Protein AF-A0A538GQA4-F1 (afdb_monomer)

Radius of gyration: 15.2 Å; Cα contacts (8 Å, |Δi|>4): 134; chains: 1; bounding box: 48×42×25 Å

Foldseek 3Di:
DPQVVVQVVQLVVCVVVVPPFFGWGFAPAPDPPGRDTFTHDSVVVVVQVVDVQKGKHAPPGHHVQWDWPDDDNGITIIGHPDDDDDPPPDPDDD

Sequence (94 aa):
MDIRAGNDRIADRAERLQFVSRVPMLCECSARDCRTIVLIDLDDYHEIRRDPDNFLTAPGHDVEGAELQTERPDYAIRRASGGRGKTNGSRRSA

pLDDT: mean 88.75, std 17.67, range [38.62, 98.56]

Secondary structure (DSSP, 8-state):
--HHHHHHHHHHHHHHTT--SPEEEE---S-TT---EEEE-HHHHHHHHTSTTEEEE-TT---TTEEEEEE-SS-EEEEES-S-----------

Structure (mmCIF, N/CA/C/O backbone):
data_AF-A0A538GQA4-F1
#
_entry.id   AF-A0A538GQA4-F1
#
loop_
_atom_site.group_PDB
_atom_site.id
_atom_site.type_symbol
_atom_site.label_atom_id
_atom_site.label_alt_id
_atom_site.label_comp_id
_atom_site.label_asym_id
_atom_site.label_entity_id
_atom_site.label_seq_id
_atom_site.pdbx_PDB_ins_code
_atom_site.Cartn_x
_atom_site.Cartn_y
_atom_site.Cartn_z
_atom_site.occupancy
_atom_site.B_iso_or_equiv
_atom_site.auth_seq_id
_atom_site.auth_comp_id
_atom_site.auth_asym_id
_atom_site.auth_atom_id
_atom_site.pdbx_PDB_model_num
ATOM 1 N N . MET A 1 1 ? -6.432 -8.091 -14.740 1.00 61.09 1 MET A N 1
ATOM 2 C CA . MET A 1 1 ? -7.305 -7.395 -13.775 1.00 61.09 1 MET A CA 1
ATOM 3 C C . MET A 1 1 ? -6.539 -6.181 -13.306 1.00 61.09 1 MET A C 1
ATOM 5 O O . MET A 1 1 ? -5.379 -6.341 -12.960 1.00 61.09 1 MET A O 1
ATOM 9 N N . ASP A 1 2 ? -7.137 -4.998 -13.370 1.00 90.69 2 ASP A N 1
ATOM 10 C CA . ASP A 1 2 ? -6.536 -3.8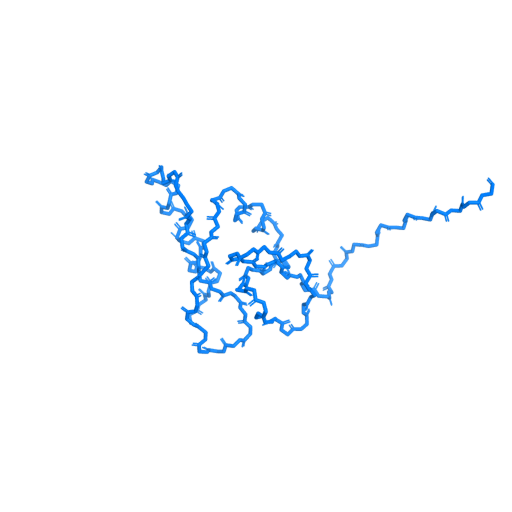07 -12.773 1.00 90.69 2 ASP A CA 1
ATOM 11 C C . ASP A 1 2 ? -6.699 -3.903 -11.248 1.00 90.69 2 ASP A C 1
ATOM 13 O O . ASP A 1 2 ? -7.828 -3.917 -10.745 1.00 90.69 2 ASP A O 1
ATOM 17 N N . ILE A 1 3 ? -5.577 -4.073 -10.543 1.00 95.69 3 ILE A N 1
ATOM 18 C CA . ILE A 1 3 ? -5.540 -4.262 -9.089 1.00 95.69 3 ILE A CA 1
ATOM 19 C C . ILE A 1 3 ? -6.019 -3.001 -8.372 1.00 95.69 3 ILE A C 1
ATOM 21 O O . ILE A 1 3 ? -6.839 -3.105 -7.460 1.00 95.69 3 ILE A O 1
ATOM 25 N N . ARG A 1 4 ? -5.599 -1.819 -8.838 1.00 95.25 4 ARG A N 1
ATOM 26 C CA . ARG A 1 4 ? -5.976 -0.535 -8.234 1.00 95.25 4 ARG A CA 1
ATOM 27 C C . ARG A 1 4 ? -7.470 -0.305 -8.351 1.00 95.25 4 ARG A C 1
ATOM 29 O O . ARG A 1 4 ? -8.128 -0.041 -7.354 1.00 95.25 4 ARG A O 1
ATOM 36 N N . ALA A 1 5 ? -8.032 -0.536 -9.536 1.00 96.31 5 ALA A N 1
ATOM 37 C CA . ALA A 1 5 ? -9.480 -0.473 -9.718 1.00 96.31 5 ALA A CA 1
ATOM 38 C C . ALA A 1 5 ? -10.227 -1.517 -8.862 1.00 96.31 5 ALA A C 1
ATOM 40 O O . ALA A 1 5 ? -11.395 -1.333 -8.528 1.00 96.31 5 ALA A O 1
ATOM 41 N N . GLY A 1 6 ? -9.588 -2.647 -8.539 1.00 97.62 6 GLY A N 1
ATOM 42 C CA . GLY A 1 6 ? -10.101 -3.630 -7.583 1.00 97.62 6 GLY A CA 1
ATOM 43 C C . GLY A 1 6 ? -10.165 -3.083 -6.161 1.00 97.62 6 GLY A C 1
ATOM 44 O O . GLY A 1 6 ? -11.222 -3.169 -5.541 1.00 97.62 6 GLY A O 1
ATOM 45 N N . ASN A 1 7 ? -9.071 -2.491 -5.690 1.00 98.00 7 ASN A N 1
ATOM 46 C CA . ASN A 1 7 ? -8.983 -1.881 -4.366 1.00 98.00 7 ASN A CA 1
ATOM 47 C C . ASN A 1 7 ? -9.939 -0.689 -4.220 1.00 98.00 7 ASN A C 1
ATOM 49 O O . ASN A 1 7 ? -10.674 -0.642 -3.239 1.00 98.00 7 ASN A O 1
ATOM 53 N N . ASP A 1 8 ? -10.040 0.179 -5.234 1.00 97.56 8 ASP A N 1
ATOM 54 C CA . ASP A 1 8 ? -10.987 1.305 -5.250 1.00 97.56 8 ASP A CA 1
ATOM 55 C C . ASP A 1 8 ? -12.439 0.792 -5.053 1.00 97.56 8 ASP A C 1
ATOM 57 O O . ASP A 1 8 ? -13.189 1.304 -4.225 1.00 97.56 8 ASP A O 1
ATOM 61 N N . ARG A 1 9 ? -12.827 -0.318 -5.709 1.00 97.69 9 ARG A N 1
ATOM 62 C CA . ARG A 1 9 ? -14.154 -0.946 -5.509 1.00 97.69 9 ARG A CA 1
ATOM 63 C C . ARG A 1 9 ? -14.346 -1.555 -4.118 1.00 97.69 9 ARG A C 1
ATOM 65 O O . ARG A 1 9 ? -15.475 -1.600 -3.625 1.00 97.69 9 ARG A O 1
ATOM 72 N N . ILE A 1 10 ? -13.286 -2.094 -3.518 1.00 97.31 10 ILE A N 1
ATOM 73 C CA . ILE A 1 10 ? -13.337 -2.636 -2.157 1.00 97.31 10 ILE A CA 1
ATOM 74 C C . ILE A 1 10 ? -13.526 -1.491 -1.158 1.00 97.31 10 ILE A C 1
ATOM 76 O O . ILE A 1 10 ? -14.404 -1.593 -0.301 1.00 97.31 10 ILE A O 1
ATOM 80 N N . ALA A 1 11 ? -12.762 -0.406 -1.303 1.00 97.25 11 ALA A N 1
ATOM 81 C CA . ALA A 1 11 ? -12.860 0.793 -0.477 1.00 97.25 11 ALA A CA 1
ATOM 82 C C . ALA A 1 11 ? -14.269 1.399 -0.535 1.00 97.25 11 ALA A C 1
ATOM 84 O O . ALA A 1 11 ? -14.915 1.532 0.505 1.00 97.25 11 ALA A O 1
ATOM 85 N N . ASP A 1 12 ? -14.808 1.604 -1.743 1.00 97.75 12 ASP A N 1
ATOM 86 C CA . ASP A 1 12 ? -16.182 2.081 -1.953 1.00 97.75 12 ASP A CA 1
ATOM 87 C C . ASP A 1 12 ? -17.213 1.212 -1.216 1.00 97.75 12 ASP A C 1
ATOM 89 O O . ASP A 1 12 ? -18.209 1.693 -0.663 1.00 97.75 12 ASP A O 1
ATOM 93 N N . ARG A 1 13 ? -17.018 -0.113 -1.230 1.00 97.44 13 ARG A N 1
ATOM 94 C CA . ARG A 1 13 ? -17.943 -1.040 -0.577 1.00 97.44 13 ARG A CA 1
ATOM 95 C C . ARG A 1 13 ? -17.792 -1.017 0.940 1.00 97.44 13 ARG A C 1
ATOM 97 O O . ARG A 1 13 ? -18.816 -1.083 1.622 1.00 97.44 13 ARG A O 1
ATOM 104 N N . ALA A 1 14 ? -16.564 -0.934 1.445 1.00 97.06 14 ALA A N 1
ATOM 105 C CA . ALA A 1 14 ? -16.265 -0.822 2.866 1.00 97.06 14 ALA A CA 1
ATOM 106 C C . ALA A 1 14 ? -16.871 0.461 3.454 1.00 97.06 14 ALA A C 1
ATOM 108 O O . ALA A 1 14 ? -17.553 0.391 4.476 1.00 97.06 14 ALA A O 1
ATOM 109 N N . GLU A 1 15 ? -16.735 1.591 2.757 1.00 96.38 15 GLU A N 1
ATOM 110 C CA . GLU A 1 15 ? -17.326 2.872 3.154 1.00 96.38 15 GLU A CA 1
ATOM 111 C C . GLU A 1 15 ? -18.857 2.787 3.223 1.00 96.38 15 GLU A C 1
ATOM 113 O O . GLU A 1 15 ? -19.464 3.079 4.255 1.00 96.38 15 GLU A O 1
ATOM 118 N N . ARG A 1 16 ? -19.503 2.284 2.161 1.00 96.50 16 ARG A N 1
ATOM 119 C CA . ARG A 1 16 ? -20.971 2.124 2.110 1.00 96.50 16 ARG A CA 1
ATOM 120 C C . ARG A 1 16 ? -21.527 1.189 3.178 1.00 96.50 16 ARG A C 1
ATOM 122 O O . ARG A 1 16 ? -22.698 1.295 3.528 1.00 96.50 16 ARG A O 1
ATOM 129 N N . LEU A 1 17 ? -20.728 0.225 3.625 1.00 95.06 17 LEU A N 1
ATOM 130 C CA . LEU A 1 17 ? -21.096 -0.714 4.682 1.00 95.06 17 LEU A CA 1
ATOM 131 C C . LEU A 1 17 ? -20.725 -0.216 6.080 1.00 95.06 17 LEU A C 1
ATOM 133 O O . LEU A 1 17 ? -20.995 -0.933 7.040 1.00 95.06 17 LEU A O 1
ATOM 137 N N . GLN A 1 18 ? -20.117 0.970 6.194 1.00 92.25 18 GLN A N 1
ATOM 138 C CA . GLN A 1 18 ? -19.568 1.500 7.442 1.00 92.25 18 GLN A CA 1
ATOM 139 C C . GLN A 1 18 ? -18.657 0.472 8.126 1.00 92.25 18 GLN A C 1
ATOM 141 O O . GLN A 1 18 ? -18.779 0.187 9.316 1.00 92.25 18 GLN A O 1
ATOM 146 N N . PHE A 1 19 ? -17.781 -0.155 7.342 1.00 89.00 19 PHE A N 1
ATOM 147 C CA . PHE A 1 19 ? -16.899 -1.202 7.831 1.00 89.00 19 PHE A CA 1
ATOM 148 C C . PHE A 1 19 ? -15.848 -0.599 8.775 1.00 89.00 19 PHE A C 1
ATOM 150 O O . PHE A 1 19 ? -14.998 0.173 8.350 1.00 89.00 19 PHE A O 1
ATOM 157 N N . VAL A 1 20 ? -15.915 -0.944 10.064 1.00 79.31 20 VAL A N 1
ATOM 158 C CA . VAL A 1 20 ? -15.091 -0.341 11.137 1.00 79.31 20 VAL A CA 1
ATOM 159 C C . VAL A 1 20 ? -13.794 -1.104 11.449 1.00 79.31 20 VAL A C 1
ATOM 161 O O . VAL A 1 20 ? -13.146 -0.836 12.455 1.00 79.31 20 VAL A O 1
ATOM 164 N N . SER A 1 21 ? -13.434 -2.101 10.639 1.00 87.38 21 SER A N 1
ATOM 165 C CA . SER A 1 21 ? -12.233 -2.926 10.833 1.00 87.38 21 SER A CA 1
ATOM 166 C C . SER A 1 21 ? -11.273 -2.793 9.650 1.00 87.38 21 SER A C 1
ATOM 168 O O . SER A 1 21 ? -11.596 -2.149 8.653 1.00 87.38 21 SER A O 1
ATOM 170 N N . ARG A 1 22 ? -10.110 -3.448 9.740 1.00 94.56 22 ARG A N 1
ATOM 171 C CA . ARG A 1 22 ? -9.122 -3.470 8.658 1.00 94.56 22 ARG A CA 1
ATOM 172 C C . ARG A 1 22 ? -9.726 -4.088 7.401 1.00 94.56 22 ARG A C 1
ATOM 174 O O . ARG A 1 22 ? -10.265 -5.196 7.437 1.00 94.56 22 ARG A O 1
ATOM 181 N N . VAL A 1 23 ? -9.615 -3.372 6.294 1.00 96.81 23 VAL A N 1
ATOM 182 C CA . VAL A 1 23 ? -10.176 -3.740 4.999 1.00 96.81 23 VAL A CA 1
ATOM 183 C C . VAL A 1 23 ? -9.164 -4.603 4.235 1.00 96.81 23 VAL A C 1
ATOM 185 O O . VAL A 1 23 ? -7.988 -4.238 4.158 1.00 96.81 23 VAL A O 1
ATOM 188 N N . PRO A 1 24 ? -9.583 -5.750 3.669 1.00 97.25 24 PRO A N 1
ATOM 189 C CA . PRO A 1 24 ? -8.710 -6.576 2.846 1.00 97.25 24 PRO A CA 1
ATOM 190 C C . PRO A 1 24 ? -8.487 -5.932 1.477 1.00 97.25 24 PRO A C 1
ATOM 192 O O . PRO A 1 24 ? -9.422 -5.830 0.690 1.00 97.25 24 PRO A O 1
ATOM 195 N N . MET A 1 25 ? -7.248 -5.561 1.171 1.00 98.12 25 MET A N 1
ATOM 196 C CA . MET A 1 25 ? -6.852 -5.012 -0.128 1.00 98.12 25 MET A CA 1
ATOM 197 C C . MET A 1 25 ? -5.946 -5.982 -0.884 1.00 98.12 25 MET A C 1
ATOM 199 O O . MET A 1 25 ? -5.198 -6.763 -0.295 1.00 98.12 25 MET A O 1
ATOM 203 N N . LEU A 1 26 ? -6.006 -5.933 -2.208 1.00 98.12 26 LEU A N 1
ATOM 204 C CA . LEU A 1 26 ? -5.123 -6.669 -3.104 1.00 98.12 26 LEU A CA 1
ATOM 205 C C . LEU A 1 26 ? -3.733 -6.014 -3.126 1.00 98.12 26 LEU A C 1
ATOM 207 O O . LEU A 1 26 ? -3.622 -4.795 -3.245 1.00 98.12 26 LEU A O 1
ATOM 211 N N . CYS A 1 27 ? -2.677 -6.826 -3.070 1.00 98.31 27 CYS A N 1
ATOM 212 C CA . CYS A 1 27 ? -1.296 -6.364 -3.222 1.00 98.31 27 CYS A CA 1
ATOM 213 C C .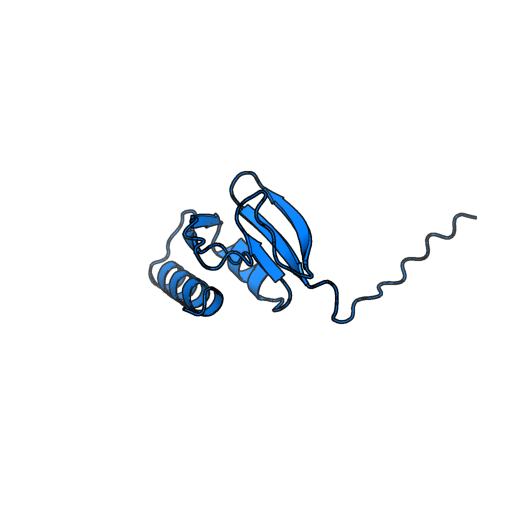 CYS A 1 27 ? -1.018 -5.852 -4.650 1.00 98.31 27 CYS A C 1
ATOM 215 O O . CYS A 1 27 ? -1.263 -6.557 -5.627 1.00 98.31 27 CYS A O 1
ATOM 217 N N . GLU A 1 28 ? -0.447 -4.651 -4.762 1.00 97.81 28 GLU A N 1
ATOM 218 C CA . GLU A 1 28 ? -0.145 -3.949 -6.021 1.00 97.81 28 GLU A CA 1
ATOM 219 C C . GLU A 1 28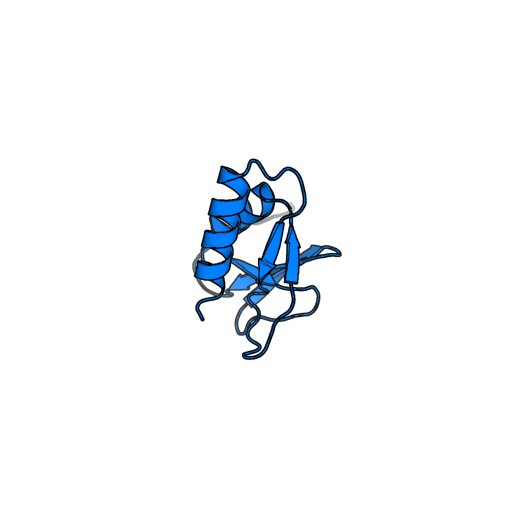 ? 1.294 -4.180 -6.520 1.00 97.81 28 GLU A C 1
ATOM 221 O O . GLU A 1 28 ? 1.822 -3.384 -7.292 1.00 97.81 28 GLU A O 1
ATOM 226 N N . CYS A 1 29 ? 1.957 -5.253 -6.075 1.00 97.81 29 CYS A N 1
ATOM 227 C CA . CYS A 1 29 ? 3.327 -5.551 -6.492 1.00 97.81 29 CYS A CA 1
ATOM 228 C C . CYS A 1 29 ? 3.421 -5.944 -7.978 1.00 97.81 29 CYS A C 1
ATOM 230 O O . CYS A 1 29 ? 2.437 -6.336 -8.606 1.00 97.81 29 CYS A O 1
ATOM 232 N N . SER A 1 30 ? 4.628 -5.910 -8.547 1.00 96.38 30 SER A N 1
ATOM 233 C CA . SER A 1 30 ? 4.848 -6.234 -9.969 1.00 96.38 30 SER A CA 1
ATOM 234 C C . SER A 1 30 ? 4.704 -7.726 -10.312 1.00 96.38 30 SER A C 1
ATOM 236 O O . SER A 1 30 ? 4.778 -8.101 -11.486 1.00 96.38 30 SER A O 1
ATOM 238 N N . ALA A 1 31 ? 4.497 -8.600 -9.322 1.00 96.31 31 ALA A N 1
ATOM 239 C CA . ALA A 1 31 ? 4.331 -10.032 -9.555 1.00 96.31 31 ALA A CA 1
ATOM 240 C C . ALA A 1 31 ? 2.953 -10.337 -10.172 1.00 96.31 31 ALA A C 1
ATOM 242 O O . ALA A 1 31 ? 1.907 -10.119 -9.562 1.00 96.31 31 ALA A O 1
ATOM 243 N N . ARG A 1 32 ? 2.959 -10.884 -11.395 1.00 91.44 32 ARG A N 1
ATOM 244 C CA . ARG A 1 32 ? 1.756 -11.098 -12.227 1.00 91.44 32 ARG A CA 1
ATOM 245 C C . ARG A 1 32 ? 0.725 -12.054 -11.627 1.00 91.44 32 ARG A C 1
ATOM 247 O O . ARG A 1 32 ? -0.445 -11.999 -11.997 1.00 91.44 32 ARG A O 1
ATOM 254 N N . ASP A 1 33 ? 1.159 -12.958 -10.763 1.00 94.06 33 ASP A N 1
ATOM 255 C CA . ASP A 1 33 ? 0.356 -13.998 -10.126 1.00 94.06 33 ASP A CA 1
ATOM 256 C C . ASP A 1 33 ? 0.143 -13.754 -8.625 1.00 94.06 33 ASP A C 1
ATOM 258 O O . ASP A 1 33 ? -0.416 -14.621 -7.940 1.00 94.06 33 ASP A O 1
ATOM 262 N N . CYS A 1 34 ? 0.533 -12.572 -8.131 1.00 96.94 34 CYS A N 1
ATOM 263 C CA . CYS A 1 34 ? 0.321 -12.176 -6.749 1.00 96.94 34 CYS A CA 1
ATOM 264 C C . CYS A 1 34 ? -1.170 -12.199 -6.408 1.00 96.94 34 CYS A C 1
ATOM 266 O O . CYS A 1 34 ? -2.006 -11.595 -7.081 1.00 96.94 34 CYS A O 1
ATOM 268 N N . ARG A 1 35 ? -1.496 -12.916 -5.333 1.00 95.62 35 ARG A N 1
ATOM 269 C CA . A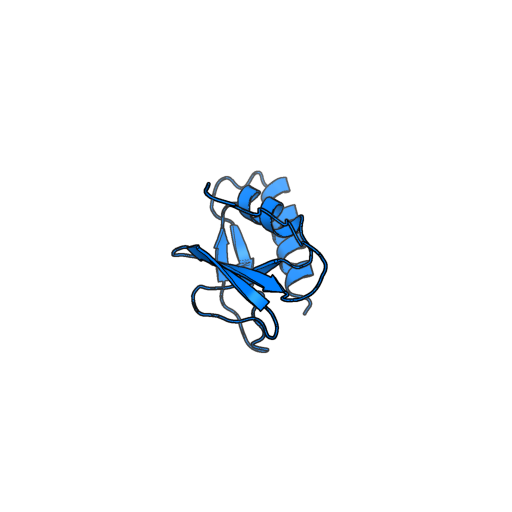RG A 1 35 ? -2.848 -13.016 -4.764 1.00 95.62 35 ARG A CA 1
ATOM 270 C C . ARG A 1 35 ? -2.868 -12.644 -3.284 1.00 95.62 35 ARG A C 1
ATOM 272 O O . ARG A 1 35 ? -3.838 -12.935 -2.590 1.00 95.62 35 ARG A O 1
ATOM 279 N N . THR A 1 36 ? -1.784 -12.046 -2.795 1.00 98.25 36 THR A N 1
ATOM 280 C CA . THR A 1 36 ? -1.655 -11.671 -1.392 1.00 98.25 36 THR A CA 1
ATOM 281 C C . THR A 1 36 ? -2.657 -10.576 -1.056 1.00 98.25 36 THR A C 1
ATOM 283 O O . THR A 1 36 ? -2.765 -9.577 -1.771 1.00 98.25 36 THR A O 1
ATOM 286 N N . ILE A 1 37 ? -3.365 -10.781 0.050 1.00 98.12 37 ILE A N 1
ATOM 287 C CA . ILE A 1 37 ? -4.245 -9.793 0.660 1.00 98.12 37 ILE A CA 1
ATOM 288 C C . ILE A 1 37 ? -3.481 -9.108 1.786 1.00 98.12 37 ILE A C 1
ATOM 290 O O . ILE A 1 37 ? -2.866 -9.785 2.609 1.00 98.12 37 ILE A O 1
ATOM 294 N N . VAL A 1 38 ? -3.541 -7.783 1.823 1.00 98.00 38 VAL A N 1
ATOM 295 C CA . VAL A 1 38 ? -3.034 -6.972 2.931 1.00 98.00 38 VAL A CA 1
ATOM 296 C C . VAL A 1 38 ? -4.199 -6.392 3.719 1.00 98.00 38 VAL A C 1
ATOM 298 O O . VAL A 1 38 ? -5.277 -6.162 3.169 1.00 98.00 38 VAL A O 1
ATOM 301 N N . LEU A 1 39 ? -3.991 -6.174 5.013 1.00 97.38 39 LEU A N 1
ATOM 302 C CA . LEU A 1 39 ? -4.989 -5.581 5.898 1.00 97.38 39 LEU A CA 1
ATOM 303 C C . LEU A 1 39 ? -4.568 -4.156 6.242 1.00 97.38 39 LEU A C 1
ATOM 305 O O . LEU A 1 39 ? -3.483 -3.944 6.782 1.00 97.38 39 LEU A O 1
ATOM 309 N N . ILE A 1 40 ? -5.439 -3.197 5.949 1.00 97.12 40 ILE A N 1
ATOM 310 C CA . ILE A 1 40 ? -5.187 -1.770 6.156 1.00 97.12 40 ILE A CA 1
ATOM 311 C C . ILE A 1 40 ? -6.460 -1.074 6.632 1.00 97.12 40 ILE A C 1
ATOM 313 O O . ILE A 1 40 ? -7.566 -1.514 6.312 1.00 97.12 40 ILE A O 1
ATOM 317 N N . ASP A 1 41 ? -6.319 -0.004 7.404 1.00 96.00 41 ASP A N 1
ATOM 318 C CA . ASP A 1 41 ? -7.456 0.849 7.734 1.00 96.00 41 ASP A CA 1
ATOM 319 C C . ASP A 1 41 ? -7.943 1.590 6.480 1.00 96.00 41 ASP A C 1
ATOM 321 O O . ASP A 1 41 ? -7.164 1.929 5.587 1.00 96.00 41 ASP A O 1
ATOM 325 N N . LEU A 1 42 ? -9.254 1.827 6.389 1.00 96.44 42 LEU A N 1
ATOM 326 C CA . LEU A 1 42 ? -9.841 2.460 5.205 1.00 96.44 42 LEU A CA 1
ATOM 327 C C . LEU A 1 42 ? -9.293 3.882 4.986 1.00 96.44 42 LEU A C 1
ATOM 329 O O . LEU A 1 42 ? -9.004 4.261 3.851 1.00 96.44 42 LEU A O 1
ATOM 333 N N . ASP A 1 43 ? -9.085 4.631 6.069 1.00 95.25 43 ASP A N 1
ATOM 334 C CA . ASP A 1 43 ? -8.529 5.987 6.018 1.00 95.25 43 ASP A CA 1
ATOM 335 C C . ASP A 1 43 ? -7.079 5.990 5.516 1.00 95.25 43 ASP A C 1
ATOM 337 O O . ASP A 1 43 ? -6.737 6.773 4.631 1.00 95.25 43 ASP A O 1
ATOM 341 N N . ASP A 1 44 ? -6.246 5.061 5.996 1.00 95.62 44 ASP A N 1
ATOM 342 C CA . ASP A 1 44 ? -4.868 4.890 5.520 1.00 95.62 44 ASP A CA 1
ATOM 343 C C . ASP A 1 44 ? -4.837 4.579 4.016 1.00 95.62 44 ASP A C 1
ATOM 345 O O . ASP A 1 44 ? -4.029 5.143 3.273 1.00 95.62 44 ASP A O 1
ATOM 349 N N . TYR A 1 45 ? -5.737 3.709 3.541 1.00 97.19 45 TYR A N 1
ATOM 350 C CA . TYR A 1 45 ? -5.855 3.421 2.114 1.00 97.19 45 TYR A CA 1
ATOM 351 C C . TYR A 1 45 ? -6.194 4.681 1.306 1.00 97.19 45 TYR A C 1
ATOM 353 O O . TYR A 1 45 ? -5.550 4.950 0.289 1.00 97.19 45 TYR A O 1
ATOM 361 N N . HIS A 1 46 ? -7.157 5.484 1.764 1.00 96.62 46 HIS A N 1
ATOM 362 C CA . HIS A 1 46 ? -7.510 6.742 1.108 1.00 96.62 46 HIS A CA 1
ATOM 363 C C . HIS A 1 46 ? -6.339 7.730 1.077 1.00 96.62 46 HIS A C 1
ATOM 365 O O . HIS A 1 46 ? -6.103 8.352 0.040 1.00 96.62 46 HIS A O 1
ATOM 371 N N . GLU A 1 47 ? -5.578 7.854 2.166 1.00 96.06 47 GLU A N 1
ATOM 372 C CA . GLU A 1 47 ? -4.386 8.707 2.224 1.00 96.06 47 GLU A CA 1
ATOM 373 C C . GLU A 1 47 ? -3.316 8.265 1.219 1.00 96.06 47 GLU A C 1
ATOM 375 O O . GLU A 1 47 ? -2.802 9.090 0.461 1.00 96.06 47 GLU A O 1
ATOM 380 N N . ILE A 1 48 ? -3.029 6.962 1.138 1.00 95.56 48 ILE A N 1
ATOM 381 C CA . ILE A 1 48 ? -2.105 6.403 0.140 1.00 95.56 4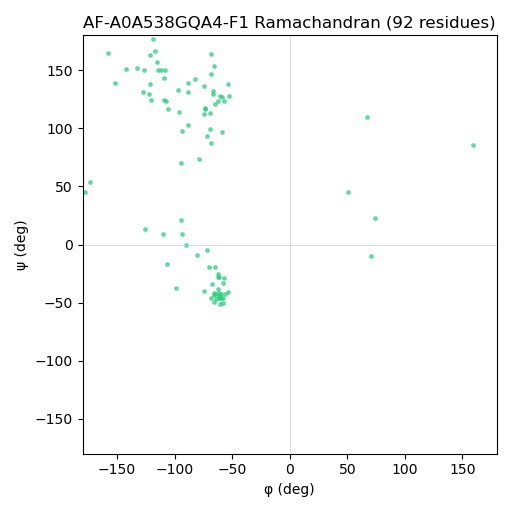8 ILE A CA 1
ATOM 382 C C . ILE A 1 48 ? -2.592 6.736 -1.271 1.00 95.56 48 ILE A C 1
ATOM 384 O O . ILE A 1 48 ? -1.807 7.185 -2.109 1.00 95.56 48 ILE A O 1
ATOM 388 N N . ARG A 1 49 ? -3.892 6.538 -1.522 1.00 95.56 49 ARG A N 1
ATOM 389 C CA . ARG A 1 49 ? -4.516 6.633 -2.844 1.00 95.56 49 ARG A CA 1
ATOM 390 C C . ARG A 1 49 ? -4.591 8.056 -3.404 1.00 95.56 49 ARG A C 1
ATOM 392 O O . ARG A 1 49 ? -4.717 8.197 -4.627 1.00 95.56 49 ARG A O 1
ATOM 399 N N . ARG A 1 50 ? -4.480 9.086 -2.550 1.00 96.06 50 ARG A N 1
ATOM 400 C CA . ARG A 1 50 ? -4.394 10.505 -2.956 1.00 96.06 50 ARG A CA 1
ATOM 401 C C . ARG A 1 50 ? -3.232 10.777 -3.900 1.00 96.06 50 ARG A C 1
ATOM 403 O O . ARG A 1 50 ? -3.335 11.679 -4.728 1.00 96.06 50 ARG A O 1
ATOM 410 N N . ASP A 1 51 ? -2.158 10.001 -3.792 1.00 95.06 51 ASP A N 1
ATOM 411 C CA . ASP A 1 51 ? -1.036 10.077 -4.713 1.00 95.06 51 ASP A CA 1
ATOM 412 C C . ASP A 1 51 ? -1.048 8.873 -5.673 1.00 95.06 51 ASP A C 1
ATOM 414 O O . ASP A 1 51 ? -0.925 7.724 -5.235 1.00 95.06 51 ASP A O 1
ATOM 418 N N . PRO A 1 52 ? -1.211 9.093 -6.990 1.00 92.94 52 PRO A N 1
ATOM 419 C CA . PRO A 1 52 ? -1.215 8.004 -7.959 1.00 92.94 52 PRO A CA 1
ATOM 420 C C . PRO A 1 52 ? 0.132 7.274 -8.064 1.00 92.94 52 PRO A C 1
ATOM 422 O O . PRO A 1 52 ? 0.129 6.135 -8.525 1.00 92.94 52 PRO A O 1
ATOM 425 N N . ASP A 1 53 ? 1.239 7.876 -7.616 1.00 95.31 53 ASP A N 1
ATOM 426 C CA . ASP A 1 53 ? 2.570 7.258 -7.639 1.00 95.31 53 ASP A CA 1
ATOM 427 C C . ASP A 1 53 ? 2.796 6.283 -6.473 1.00 95.31 53 ASP A C 1
ATOM 429 O O . ASP A 1 53 ? 3.821 5.597 -6.443 1.00 95.31 53 ASP A O 1
ATOM 433 N N . ASN A 1 54 ? 1.880 6.233 -5.500 1.00 97.12 54 ASN A N 1
ATOM 434 C CA . ASN A 1 54 ? 1.964 5.312 -4.374 1.00 97.12 54 ASN A CA 1
ATOM 435 C C . ASN A 1 54 ? 1.305 3.965 -4.696 1.00 97.12 54 ASN A C 1
ATOM 437 O O . ASN A 1 54 ? 0.197 3.913 -5.232 1.00 97.12 54 ASN A O 1
ATOM 441 N N . PHE A 1 55 ? 1.943 2.885 -4.259 1.00 97.69 55 PHE A N 1
ATOM 442 C CA . PHE A 1 55 ? 1.497 1.502 -4.379 1.00 97.69 55 PHE A CA 1
ATOM 443 C C . PHE A 1 55 ? 1.381 0.869 -2.996 1.00 97.69 55 PHE A C 1
ATOM 445 O O . PHE A 1 55 ? 2.265 1.037 -2.152 1.00 97.69 55 PHE A O 1
ATOM 452 N N . LEU A 1 56 ? 0.315 0.098 -2.791 1.00 98.31 56 LEU A N 1
ATOM 453 C CA . LEU A 1 56 ? 0.105 -0.703 -1.589 1.00 98.31 56 LEU A CA 1
ATOM 454 C C . LEU A 1 56 ? 0.583 -2.139 -1.835 1.00 98.31 56 LEU A C 1
ATOM 456 O O . LEU A 1 56 ? -0.007 -2.861 -2.637 1.00 98.31 56 LEU A O 1
ATOM 460 N N . THR A 1 57 ? 1.624 -2.587 -1.139 1.00 98.56 57 THR A N 1
ATOM 461 C CA . THR A 1 57 ? 2.161 -3.949 -1.291 1.00 98.56 57 THR A CA 1
ATOM 462 C C . THR A 1 57 ? 2.127 -4.724 0.017 1.00 98.56 57 THR A C 1
ATOM 464 O O . THR A 1 57 ? 2.028 -4.154 1.099 1.00 98.56 57 THR A O 1
ATOM 467 N N . ALA A 1 58 ? 2.248 -6.047 -0.064 1.00 98.56 58 ALA A N 1
ATOM 468 C CA . ALA A 1 58 ? 2.614 -6.842 1.102 1.00 98.56 58 ALA A CA 1
ATOM 469 C C . ALA A 1 58 ? 4.055 -6.502 1.543 1.00 98.56 58 ALA A C 1
ATOM 471 O O . ALA A 1 58 ? 4.862 -6.088 0.696 1.00 98.56 58 ALA A O 1
ATOM 472 N N . PRO A 1 59 ? 4.402 -6.672 2.831 1.00 98.00 59 PRO A N 1
ATOM 473 C CA . PRO A 1 59 ? 5.777 -6.506 3.297 1.00 98.00 59 PRO A CA 1
ATOM 474 C C . PRO A 1 59 ? 6.744 -7.378 2.486 1.00 98.00 59 PRO A C 1
ATOM 476 O O . PRO A 1 59 ? 6.420 -8.511 2.124 1.00 98.00 59 PRO A O 1
ATOM 479 N N . GLY A 1 60 ? 7.909 -6.833 2.134 1.00 97.06 60 GLY A N 1
ATOM 480 C CA . GLY A 1 60 ? 8.896 -7.512 1.282 1.00 97.06 60 GLY A CA 1
ATOM 481 C C . GLY A 1 60 ? 8.537 -7.685 -0.207 1.00 97.06 60 GLY A C 1
ATOM 482 O O . GLY A 1 60 ? 9.418 -8.033 -0.990 1.00 97.06 60 GLY A O 1
ATOM 483 N N . HIS A 1 61 ? 7.302 -7.417 -0.649 1.0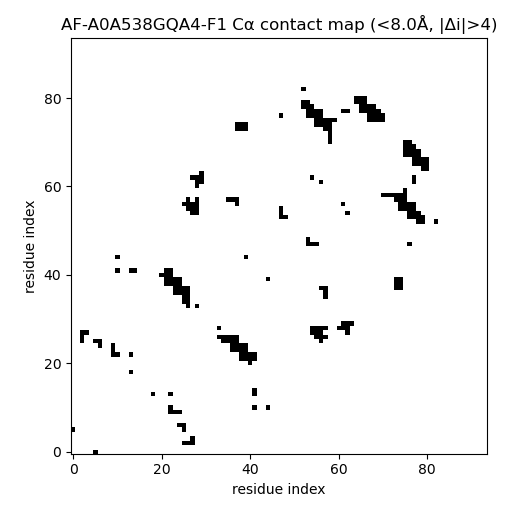0 98.06 61 HIS A N 1
ATOM 484 C CA . HIS A 1 61 ? 6.943 -7.455 -2.077 1.00 98.06 61 HIS A CA 1
ATOM 485 C C . HIS A 1 61 ? 7.326 -6.151 -2.768 1.00 98.06 61 HIS A C 1
ATOM 487 O O . HIS A 1 61 ? 7.126 -5.105 -2.162 1.00 98.06 61 HIS A O 1
ATOM 493 N N . ASP A 1 62 ? 7.794 -6.200 -4.022 1.00 97.06 62 ASP A N 1
ATOM 494 C CA . ASP A 1 62 ? 8.349 -5.042 -4.742 1.00 97.06 62 ASP A CA 1
ATOM 495 C C . ASP A 1 62 ? 7.551 -4.596 -5.981 1.00 97.06 62 ASP A C 1
ATOM 497 O O . ASP A 1 62 ? 6.807 -5.376 -6.583 1.00 97.06 62 ASP A O 1
ATOM 501 N N . VAL A 1 63 ? 7.724 -3.328 -6.358 1.00 97.19 63 VAL A N 1
ATOM 502 C CA . VAL A 1 63 ? 7.205 -2.726 -7.589 1.00 97.19 63 VAL A CA 1
ATOM 503 C C . VAL A 1 63 ? 8.387 -2.205 -8.402 1.00 97.19 63 VAL A C 1
ATOM 505 O O . VAL A 1 63 ? 9.185 -1.408 -7.916 1.00 97.19 63 VAL A O 1
ATOM 508 N N . GLU A 1 64 ? 8.500 -2.653 -9.649 1.00 95.06 64 GLU A N 1
ATOM 509 C CA . GLU A 1 64 ? 9.558 -2.230 -10.566 1.00 95.06 64 GLU A CA 1
ATOM 510 C C . GLU A 1 64 ? 9.556 -0.702 -10.735 1.00 95.06 64 GLU A C 1
ATOM 512 O O . GLU A 1 64 ? 8.543 -0.105 -11.102 1.00 95.06 64 GLU A O 1
ATOM 517 N N . GLY A 1 65 ? 10.697 -0.064 -10.455 1.00 94.94 65 GLY A N 1
ATOM 518 C CA . GLY A 1 65 ? 10.827 1.393 -10.525 1.00 94.94 65 GLY A CA 1
ATOM 519 C C . GLY A 1 65 ? 10.147 2.145 -9.378 1.00 94.94 65 GLY A C 1
ATOM 520 O O . GLY A 1 65 ? 9.817 3.318 -9.547 1.00 94.94 65 GLY A O 1
ATOM 521 N N . ALA A 1 66 ? 9.916 1.502 -8.230 1.00 96.56 66 ALA A N 1
ATOM 522 C CA . ALA A 1 66 ? 9.411 2.147 -7.026 1.00 96.56 66 ALA A CA 1
ATOM 523 C C . ALA A 1 66 ? 10.298 1.869 -5.805 1.00 96.56 66 ALA A C 1
ATOM 525 O O . ALA A 1 66 ? 10.918 0.818 -5.676 1.00 96.56 66 ALA A O 1
ATOM 526 N N . GLU A 1 67 ? 10.321 2.814 -4.872 1.00 97.00 67 GLU A N 1
ATOM 527 C CA . GLU A 1 67 ? 11.092 2.736 -3.634 1.00 97.00 67 GLU A CA 1
ATOM 528 C C . GLU A 1 67 ? 10.173 2.540 -2.428 1.00 97.00 67 GLU A C 1
ATOM 530 O O . GLU A 1 67 ? 9.093 3.135 -2.351 1.00 97.00 67 GLU A O 1
ATOM 535 N N . LEU A 1 68 ? 10.621 1.744 -1.455 1.00 97.31 68 LEU A N 1
ATOM 536 C CA . LEU A 1 68 ? 9.933 1.566 -0.178 1.00 97.31 68 LEU A CA 1
ATOM 537 C C . LEU A 1 68 ? 9.920 2.883 0.611 1.00 97.31 68 LEU A C 1
ATOM 539 O O . LEU A 1 68 ? 10.972 3.410 0.960 1.00 97.31 68 LEU A O 1
ATOM 543 N N . GLN A 1 69 ? 8.727 3.384 0.926 1.00 97.00 69 GLN A N 1
ATOM 544 C CA . GLN A 1 69 ? 8.538 4.590 1.742 1.00 97.00 69 GLN A CA 1
ATOM 545 C C . GLN A 1 69 ? 8.217 4.253 3.195 1.00 97.00 69 GLN A C 1
ATOM 547 O O . GLN A 1 69 ? 8.616 4.953 4.122 1.00 97.00 69 GLN A O 1
ATOM 552 N N . THR A 1 70 ? 7.439 3.197 3.413 1.00 96.25 70 THR A N 1
ATOM 553 C CA . THR A 1 70 ? 7.014 2.763 4.743 1.00 96.25 70 THR A CA 1
ATOM 554 C C . THR A 1 70 ? 6.767 1.270 4.716 1.00 96.25 70 THR A C 1
ATOM 556 O O . THR A 1 70 ? 6.155 0.759 3.782 1.00 96.25 70 THR A O 1
ATOM 559 N N . GLU A 1 71 ? 7.196 0.584 5.767 1.00 96.62 71 GLU A N 1
ATOM 560 C CA . GLU A 1 71 ? 6.867 -0.814 6.008 1.00 96.62 71 GLU A CA 1
ATOM 561 C C . GLU A 1 71 ? 6.169 -0.937 7.364 1.00 96.62 71 GLU A C 1
ATOM 563 O O . GLU A 1 71 ? 6.621 -0.396 8.378 1.00 96.62 71 GLU A O 1
ATOM 568 N N . ARG A 1 72 ? 5.023 -1.611 7.365 1.00 95.56 72 ARG A N 1
ATOM 569 C CA . ARG A 1 72 ? 4.238 -1.990 8.540 1.00 95.56 72 ARG A CA 1
ATOM 570 C C . ARG A 1 72 ? 4.182 -3.522 8.609 1.00 95.56 72 ARG A C 1
ATOM 572 O O . ARG A 1 72 ? 4.481 -4.182 7.616 1.00 95.56 72 ARG A O 1
ATOM 579 N N . PRO A 1 73 ? 3.760 -4.112 9.742 1.00 95.31 73 PRO A N 1
ATOM 580 C CA . PRO A 1 73 ? 3.641 -5.567 9.851 1.00 95.31 73 PRO A CA 1
ATOM 581 C C . PRO A 1 73 ? 2.712 -6.208 8.807 1.00 95.31 73 PRO A C 1
ATOM 583 O O . PRO A 1 73 ? 2.970 -7.329 8.384 1.00 95.31 73 PRO A O 1
ATOM 586 N N . ASP A 1 74 ? 1.652 -5.510 8.385 1.00 95.94 74 ASP A N 1
ATOM 587 C CA . ASP A 1 74 ? 0.623 -6.069 7.495 1.00 95.94 74 ASP A CA 1
ATOM 588 C C . ASP A 1 74 ? 0.679 -5.539 6.050 1.00 95.94 74 ASP A C 1
ATOM 590 O O . ASP A 1 74 ? 0.078 -6.138 5.157 1.00 95.94 74 ASP A O 1
ATOM 594 N N . TYR A 1 75 ? 1.376 -4.425 5.799 1.00 98.06 75 TYR A N 1
ATOM 595 C CA . TYR A 1 75 ? 1.462 -3.795 4.479 1.00 98.06 75 TYR A CA 1
ATOM 596 C C . TYR A 1 75 ? 2.700 -2.900 4.341 1.00 98.06 75 TYR A C 1
ATOM 598 O O . TYR A 1 75 ? 3.320 -2.500 5.323 1.00 98.06 75 TYR A O 1
ATOM 606 N N . ALA A 1 76 ? 3.036 -2.538 3.110 1.00 98.38 76 ALA A N 1
ATOM 607 C CA . ALA A 1 76 ? 4.066 -1.570 2.780 1.00 98.38 76 ALA A CA 1
ATOM 608 C C . ALA A 1 76 ? 3.554 -0.567 1.740 1.00 98.38 76 ALA A C 1
ATOM 610 O O . ALA A 1 76 ? 2.677 -0.873 0.931 1.00 98.38 76 ALA A O 1
ATOM 611 N N . ILE A 1 77 ? 4.116 0.639 1.776 1.00 98.25 77 ILE A N 1
ATOM 612 C CA . ILE A 1 77 ? 3.857 1.701 0.806 1.00 98.25 77 ILE A CA 1
ATOM 613 C C . ILE A 1 77 ? 5.115 1.867 -0.032 1.00 98.25 77 ILE A C 1
ATOM 615 O O . ILE A 1 77 ? 6.196 2.130 0.506 1.00 98.25 77 ILE A O 1
ATOM 619 N N . ARG A 1 78 ? 4.970 1.746 -1.348 1.00 97.75 78 ARG A N 1
ATOM 620 C CA . ARG A 1 78 ? 6.037 2.025 -2.313 1.00 97.75 78 ARG A CA 1
ATOM 621 C C . ARG A 1 78 ? 5.671 3.214 -3.166 1.00 97.75 78 ARG A C 1
ATOM 623 O O . ARG A 1 78 ? 4.496 3.439 -3.415 1.00 97.75 78 ARG A O 1
ATOM 630 N N . ARG A 1 79 ? 6.664 3.957 -3.633 1.00 97.25 79 ARG A N 1
ATOM 631 C CA . ARG A 1 79 ? 6.448 5.123 -4.487 1.00 97.25 79 ARG A CA 1
ATOM 632 C C . ARG A 1 79 ? 7.287 5.030 -5.745 1.00 97.25 79 ARG A C 1
ATOM 634 O O . ARG A 1 79 ? 8.488 4.804 -5.631 1.00 97.25 79 ARG A O 1
ATOM 641 N N . ALA A 1 80 ? 6.687 5.252 -6.913 1.00 95.19 80 ALA A N 1
ATOM 642 C CA . ALA A 1 80 ? 7.426 5.326 -8.170 1.00 95.19 80 ALA A CA 1
ATOM 643 C C . ALA A 1 80 ? 8.580 6.341 -8.077 1.00 95.19 80 ALA A C 1
ATOM 645 O O . ALA A 1 80 ? 8.388 7.509 -7.720 1.00 95.19 80 ALA A O 1
ATOM 646 N N . SER A 1 81 ? 9.786 5.913 -8.438 1.00 83.38 81 SER A N 1
ATOM 647 C CA . SER A 1 81 ? 10.961 6.770 -8.530 1.00 83.38 81 SER A CA 1
ATOM 648 C C . SER A 1 81 ? 10.911 7.562 -9.845 1.00 83.38 81 SER A C 1
ATOM 650 O O . SER A 1 81 ? 11.631 7.251 -10.791 1.00 83.38 81 SER A O 1
ATOM 652 N N . GLY A 1 82 ? 10.036 8.575 -9.948 1.00 63.19 82 GLY A N 1
ATOM 653 C CA . GLY A 1 82 ? 10.062 9.502 -11.090 1.00 63.19 82 GLY A CA 1
ATOM 654 C C . GLY A 1 82 ? 8.790 10.298 -11.392 1.00 63.19 82 GLY A C 1
ATOM 655 O O . GLY A 1 82 ? 8.056 9.936 -12.304 1.00 63.19 82 GLY A O 1
ATOM 656 N N . GLY A 1 83 ? 8.613 11.455 -10.728 1.00 50.50 83 GLY A N 1
ATOM 657 C CA . GLY A 1 83 ? 7.520 12.393 -11.035 1.00 50.50 83 GLY A CA 1
ATOM 658 C C . GLY A 1 83 ? 7.437 13.712 -10.239 1.00 50.50 83 GLY A C 1
ATOM 659 O O . GLY A 1 83 ? 6.345 14.099 -9.865 1.00 50.50 83 GLY A O 1
ATOM 660 N N . ARG A 1 84 ? 8.543 14.454 -10.025 1.00 46.56 84 ARG A N 1
ATOM 661 C CA . ARG A 1 84 ? 8.625 15.796 -9.362 1.00 46.56 84 ARG A CA 1
ATOM 662 C C . ARG A 1 84 ? 8.301 15.867 -7.855 1.00 46.56 84 ARG A C 1
ATOM 664 O O . ARG A 1 84 ? 7.157 15.912 -7.433 1.00 46.56 84 ARG A O 1
ATOM 671 N N . GLY A 1 85 ? 9.356 16.113 -7.076 1.00 42.28 85 GLY A N 1
ATOM 672 C CA . GLY A 1 85 ? 9.277 16.550 -5.681 1.00 42.28 85 GLY A CA 1
ATOM 673 C C . GLY A 1 85 ? 10.645 16.902 -5.097 1.00 42.28 85 GLY A C 1
ATOM 674 O O . GLY A 1 85 ? 11.039 16.353 -4.078 1.00 42.28 85 GLY A O 1
ATOM 675 N N . LYS A 1 86 ? 11.413 17.793 -5.745 1.00 44.38 86 LYS A N 1
ATOM 676 C CA . LYS A 1 86 ? 12.560 18.427 -5.074 1.00 44.38 86 LYS A CA 1
ATOM 677 C C . LYS A 1 86 ? 12.023 19.372 -3.993 1.00 44.38 86 LYS A C 1
ATOM 679 O O . LYS A 1 86 ? 11.700 20.513 -4.308 1.00 44.38 86 LYS A O 1
ATOM 684 N N . THR A 1 87 ? 11.994 18.959 -2.731 1.00 43.91 87 THR A N 1
ATOM 685 C CA . THR A 1 87 ? 12.098 19.904 -1.611 1.00 43.91 87 THR A CA 1
ATOM 686 C C . THR A 1 87 ? 13.564 20.004 -1.212 1.00 43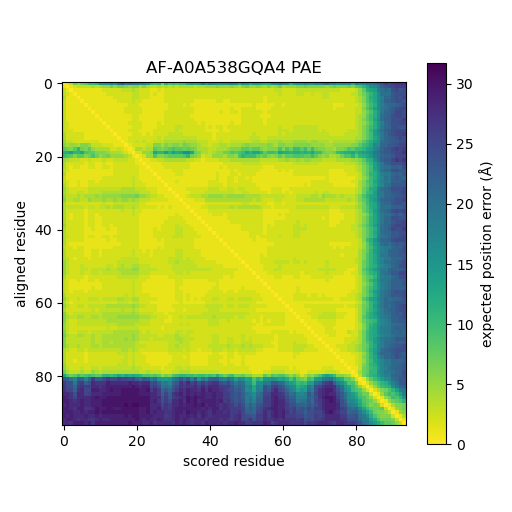.91 87 THR A C 1
ATOM 688 O O . THR A 1 87 ? 14.136 19.171 -0.516 1.00 43.91 87 THR A O 1
AT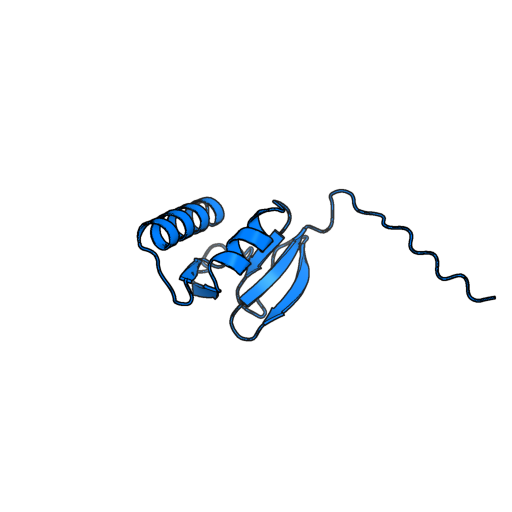OM 691 N N . ASN A 1 88 ? 14.199 21.053 -1.732 1.00 41.47 88 ASN A N 1
ATOM 692 C CA . ASN A 1 88 ? 15.532 21.488 -1.352 1.00 41.47 88 ASN A CA 1
ATOM 693 C C . ASN A 1 88 ? 15.498 22.032 0.088 1.00 41.47 88 ASN A C 1
ATOM 695 O O . ASN A 1 88 ? 15.303 23.224 0.301 1.00 41.47 88 ASN A O 1
ATOM 699 N N . GLY A 1 89 ? 15.659 21.156 1.079 1.00 38.62 89 GLY A N 1
ATOM 700 C CA . GLY A 1 89 ? 15.884 21.520 2.476 1.00 38.62 89 GLY A CA 1
ATOM 701 C C . GLY A 1 89 ? 17.375 21.556 2.790 1.00 38.62 89 GLY A C 1
ATOM 702 O O . GLY A 1 89 ? 17.881 20.685 3.490 1.00 38.62 89 GLY A O 1
ATOM 703 N N . SER A 1 90 ? 18.090 22.544 2.247 1.00 47.38 90 SER A N 1
ATOM 704 C CA . SER A 1 90 ? 19.482 22.830 2.604 1.00 47.38 90 SER A CA 1
ATOM 705 C C . SER A 1 90 ? 19.589 23.131 4.105 1.00 47.38 90 SER A C 1
ATOM 707 O O . SER A 1 90 ? 19.409 24.273 4.526 1.00 47.38 90 SER A O 1
ATOM 709 N N . ARG A 1 91 ? 19.958 22.133 4.916 1.00 47.84 91 ARG A N 1
ATOM 710 C CA . ARG A 1 91 ? 20.628 22.374 6.199 1.00 47.84 91 ARG A CA 1
ATOM 711 C C . ARG A 1 91 ? 22.051 22.834 5.896 1.00 47.84 91 ARG A C 1
ATOM 713 O O . ARG A 1 91 ? 22.949 22.017 5.717 1.00 47.84 91 ARG A O 1
ATOM 720 N N . ARG A 1 92 ? 22.255 24.150 5.827 1.00 47.12 92 ARG A N 1
ATOM 721 C CA . ARG A 1 92 ? 23.568 24.732 6.106 1.00 47.12 92 ARG A CA 1
ATOM 722 C C . ARG A 1 92 ? 23.627 24.994 7.601 1.00 47.12 92 ARG A C 1
ATOM 724 O O . ARG A 1 92 ? 23.014 25.935 8.088 1.00 47.12 92 ARG A O 1
ATOM 731 N N . SER A 1 93 ? 24.341 24.118 8.295 1.00 45.94 93 SER A N 1
ATOM 732 C CA . SER A 1 93 ? 24.999 24.462 9.546 1.00 45.94 93 SER A CA 1
ATOM 733 C C . SER A 1 93 ? 26.039 25.544 9.253 1.00 45.94 93 SER A 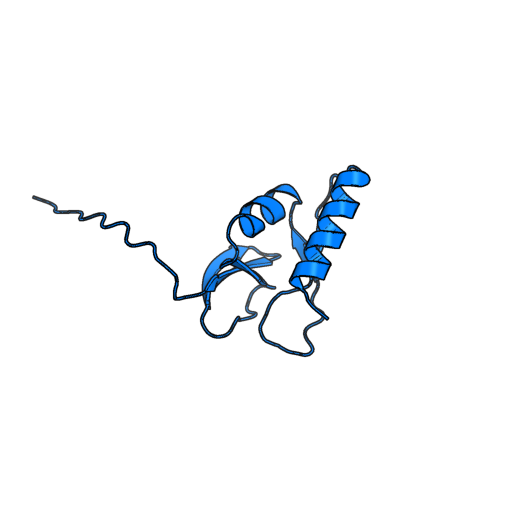C 1
ATOM 735 O O . SER A 1 93 ? 26.902 25.341 8.395 1.00 45.94 93 SER A O 1
ATOM 737 N N . ALA A 1 94 ? 25.932 26.670 9.945 1.00 44.91 94 ALA A N 1
ATOM 738 C CA . ALA A 1 94 ? 27.029 27.561 10.301 1.00 44.91 94 ALA A CA 1
ATOM 739 C C . ALA A 1 94 ? 26.617 28.294 11.579 1.00 44.91 94 ALA A C 1
ATOM 741 O O . ALA A 1 94 ? 25.452 28.754 11.617 1.00 44.91 94 ALA A O 1
#

Solvent-accessible surface area (backbone atoms only — not comparable to full-atom values): 5749 Å² total; per-residue (Å²): 131,65,54,64,67,48,36,55,54,47,52,57,48,37,60,77,66,65,58,90,59,67,41,79,32,65,41,55,36,64,55,92,81,66,77,54,71,23,56,40,47,66,67,59,51,53,62,49,59,74,41,86,56,46,38,51,19,38,58,96,54,56,42,88,67,40,44,83,76,47,78,48,97,48,29,21,37,29,32,52,76,78,83,88,78,88,78,85,76,81,81,75,88,129

Nearest PDB structures (foldseek):
  3zx0-assembly1_B  TM=2.528E-01  e=4.152E+00  Rattus norvegicus

Mean predicted aligned error: 6.95 Å